Protein AF-A0A7H1DTA3-F1 (afdb_monomer)

Secondary structure (DSSP, 8-state):
-PPPS---GGG-----S------HHHHHHHHHHHHHHHHH-EEEEEEE--SSTTTT-EEEEEEEPPP-HHHHHHHHT--HHHHHHHHHSTT-HHHHHHHHHHHHHHHHHHHHHHHTTSS-HHHHHHHTT--------BTTB---GGGTGGGTTTSSS---

Sequence (160 aa):
MAAPKNNNYWQFRNKHGRDFKYTPEGLWDEAVKYFEWMEERVWNKKEAIKSGDLAGTIMDIPITTPMSIESFCLFADIDENTFSRYEKEKGYEDFWGVTTRVRKIIESQQLEGATVGTYNANIIARKLGLADKTDVTSKGEAISFGAFLKKSSTINDKSE

Foldseek 3Di:
DQQDPDPPLLPLADDDDDDPQDDLVRLLVLLVVVVVNQVSDWDWDWDADCDDPRGRDTDTDTAGDQDDPCSSCSNSVHDPVSLVCCCDPPPNVSNNVSSVVSVVVSLVSLCVCCVVPSDVVVVSCVVVVPDDDDDDDPPPDDDDPPPPVVVVVPPPPDDD

Mean predicted aligned error: 12.21 Å

Radius of gyration: 25.38 Å; Cα contacts (8 Å, |Δi|>4): 136; chains: 1; bounding box: 60×79×56 Å

Structure (mmCIF, N/CA/C/O backbone):
data_AF-A0A7H1DTA3-F1
#
_entry.id   AF-A0A7H1DTA3-F1
#
loop_
_atom_site.group_PDB
_atom_site.id
_atom_site.type_symbol
_atom_site.label_atom_id
_atom_site.label_alt_id
_atom_site.label_comp_id
_atom_site.label_asym_id
_atom_site.label_entity_id
_atom_site.label_seq_id
_atom_site.pdbx_PDB_ins_code
_atom_site.Cartn_x
_atom_site.Cartn_y
_atom_site.Cartn_z
_atom_site.occupancy
_atom_site.B_iso_or_equiv
_atom_site.auth_seq_id
_atom_site.auth_comp_id
_atom_site.auth_asym_id
_atom_site.auth_atom_id
_atom_site.pdbx_PDB_model_num
ATOM 1 N N . MET A 1 1 ? -4.945 -19.591 -16.144 1.00 34.84 1 MET A N 1
ATOM 2 C CA . MET A 1 1 ? -5.995 -18.855 -16.883 1.00 34.84 1 MET A CA 1
ATOM 3 C C . MET A 1 1 ? -5.343 -17.641 -17.529 1.00 34.84 1 MET A C 1
ATOM 5 O O . MET A 1 1 ? -4.392 -17.129 -16.959 1.00 34.84 1 MET A O 1
ATOM 9 N N . ALA A 1 2 ? -5.736 -17.253 -18.746 1.00 31.89 2 ALA A N 1
ATOM 10 C CA . ALA A 1 2 ? -5.137 -16.102 -19.430 1.00 31.89 2 ALA A CA 1
ATOM 11 C C . ALA A 1 2 ? -5.562 -14.799 -18.736 1.00 31.89 2 ALA A C 1
ATOM 13 O O . ALA A 1 2 ? -6.745 -14.641 -18.437 1.00 31.89 2 ALA A O 1
ATOM 14 N N . ALA A 1 3 ? -4.608 -13.894 -18.490 1.00 37.31 3 ALA A N 1
ATOM 15 C CA . ALA A 1 3 ? -4.841 -12.643 -17.774 1.00 37.31 3 ALA A CA 1
ATOM 16 C C . ALA A 1 3 ? -6.011 -11.847 -18.398 1.00 37.31 3 ALA A C 1
ATOM 18 O O . ALA A 1 3 ? -6.045 -11.669 -19.625 1.00 37.31 3 ALA A O 1
ATOM 19 N N . PRO A 1 4 ? -6.984 -11.375 -17.598 1.00 48.62 4 PRO A N 1
ATOM 20 C CA . PRO A 1 4 ? -8.129 -10.631 -18.105 1.00 48.62 4 PRO A CA 1
ATOM 21 C C . PRO A 1 4 ? -7.675 -9.361 -18.839 1.00 48.62 4 PRO A C 1
ATOM 23 O O . PRO A 1 4 ? -6.946 -8.523 -18.315 1.00 48.62 4 PRO A O 1
ATOM 26 N N . LYS A 1 5 ? -8.124 -9.224 -20.092 1.00 51.88 5 LYS A N 1
ATOM 27 C CA . LYS A 1 5 ? -7.607 -8.273 -21.094 1.00 51.88 5 LYS A CA 1
ATOM 28 C C . LYS A 1 5 ? -7.948 -6.794 -20.840 1.00 51.88 5 LYS A C 1
ATOM 30 O O . LYS A 1 5 ? -7.567 -5.955 -21.646 1.00 51.88 5 LYS A O 1
ATOM 35 N N . ASN A 1 6 ? -8.651 -6.467 -19.754 1.00 57.12 6 ASN A N 1
ATOM 36 C CA . ASN A 1 6 ? -9.095 -5.112 -19.427 1.00 57.12 6 ASN A CA 1
ATOM 37 C C . ASN A 1 6 ? -8.899 -4.825 -17.933 1.00 57.12 6 ASN A C 1
ATOM 39 O O . ASN A 1 6 ? -9.547 -5.429 -17.081 1.00 57.12 6 ASN A O 1
ATOM 43 N N . ASN A 1 7 ? -8.023 -3.871 -17.623 1.00 61.56 7 ASN A N 1
ATOM 44 C CA . ASN A 1 7 ? -7.698 -3.454 -16.260 1.00 61.56 7 ASN A CA 1
ATOM 45 C C . ASN A 1 7 ? -8.729 -2.448 -15.709 1.00 61.56 7 ASN A C 1
ATOM 47 O O . ASN A 1 7 ? -8.385 -1.324 -15.348 1.00 61.56 7 ASN A O 1
ATOM 51 N N . ASN A 1 8 ? -10.003 -2.840 -15.673 1.00 70.50 8 ASN A N 1
ATOM 52 C CA . ASN A 1 8 ? -11.110 -1.953 -15.316 1.00 70.50 8 ASN A CA 1
ATOM 53 C C . ASN A 1 8 ? -11.426 -1.983 -13.815 1.00 70.50 8 ASN A C 1
ATOM 55 O O . ASN A 1 8 ? -12.560 -2.225 -13.413 1.00 70.50 8 ASN A O 1
ATOM 59 N N . TYR A 1 9 ? -10.436 -1.735 -12.961 1.00 63.31 9 TYR A N 1
ATOM 60 C CA . TYR A 1 9 ? -10.622 -1.831 -11.506 1.00 63.31 9 TYR A CA 1
ATOM 61 C C . TYR A 1 9 ? -11.616 -0.810 -10.928 1.00 63.31 9 TYR A C 1
ATOM 63 O O . TYR A 1 9 ? -12.181 -1.013 -9.860 1.00 63.31 9 TYR A O 1
ATOM 71 N N . TRP A 1 10 ? -11.904 0.261 -11.667 1.00 66.94 10 TRP A N 1
ATOM 72 C CA . TRP A 1 10 ? -12.981 1.201 -11.347 1.00 66.94 10 TRP A CA 1
ATOM 73 C C . TRP A 1 10 ? -14.393 0.596 -11.487 1.00 66.94 10 TRP A C 1
ATOM 75 O O . TRP A 1 10 ? -15.361 1.225 -11.070 1.00 66.94 10 TRP A O 1
ATOM 85 N N . GLN A 1 11 ? -14.534 -0.599 -12.077 1.00 71.31 11 GLN A N 1
ATOM 86 C CA . GLN A 1 11 ? -15.815 -1.299 -12.243 1.00 71.31 11 GLN A CA 1
ATOM 87 C C . GLN A 1 11 ? -16.189 -2.194 -11.051 1.00 71.31 11 GLN A C 1
ATOM 89 O O . GLN A 1 11 ? -17.311 -2.687 -11.021 1.00 71.31 11 GLN A O 1
ATOM 94 N N . PHE A 1 12 ? -15.313 -2.385 -10.054 1.00 65.81 12 PHE A N 1
ATOM 95 C CA . PHE A 1 12 ? -15.580 -3.269 -8.902 1.00 65.81 12 PHE A CA 1
ATOM 96 C C . PHE A 1 12 ? -16.653 -2.757 -7.926 1.00 65.81 12 PHE A C 1
ATOM 98 O O . PHE A 1 12 ? -17.018 -3.433 -6.964 1.00 65.81 12 PHE A O 1
ATOM 105 N N . ARG A 1 13 ? -17.218 -1.578 -8.187 1.00 63.22 13 ARG A N 1
ATOM 106 C CA . ARG A 1 13 ? -18.282 -1.004 -7.372 1.00 63.22 13 ARG A CA 1
ATOM 107 C C . ARG A 1 13 ? -19.613 -1.726 -7.594 1.00 63.22 13 ARG A C 1
ATOM 109 O O . ARG A 1 13 ? -20.249 -1.552 -8.629 1.00 63.22 13 ARG A O 1
ATOM 116 N N . ASN A 1 14 ? -20.069 -2.461 -6.580 1.00 58.56 14 ASN A N 1
ATOM 117 C CA . ASN A 1 14 ? -21.305 -3.248 -6.647 1.00 58.56 14 ASN A CA 1
ATOM 118 C C . ASN A 1 14 ? -22.556 -2.508 -6.133 1.00 58.56 14 ASN A C 1
ATOM 120 O O . ASN A 1 14 ? -23.660 -2.831 -6.570 1.00 58.56 14 ASN A O 1
ATOM 124 N N . LYS A 1 15 ? -22.434 -1.534 -5.212 1.00 57.12 15 LYS A N 1
ATOM 125 C CA . LYS A 1 15 ? -23.590 -0.792 -4.653 1.00 57.12 15 LYS A CA 1
ATOM 126 C C . LYS A 1 15 ? -23.286 0.682 -4.324 1.00 57.12 15 LYS A C 1
ATOM 128 O O . LYS A 1 15 ? -22.138 1.127 -4.252 1.00 57.12 15 LYS A O 1
ATOM 133 N N . HIS A 1 16 ? -24.353 1.459 -4.122 1.00 58.25 16 HIS A N 1
ATOM 134 C CA . HIS A 1 16 ? -24.313 2.842 -3.637 1.00 58.25 16 HIS A CA 1
ATOM 135 C C . HIS A 1 16 ? -24.970 2.929 -2.250 1.00 58.25 16 HIS A C 1
ATOM 137 O O . HIS A 1 16 ? -26.052 2.380 -2.064 1.00 58.25 16 HIS A O 1
ATOM 143 N N . GLY A 1 17 ? -24.349 3.638 -1.300 1.00 55.41 17 GLY A N 1
ATOM 144 C CA . GLY A 1 17 ? -24.904 3.872 0.042 1.00 55.41 17 GLY A CA 1
ATOM 145 C C . GLY A 1 17 ? -24.092 3.247 1.182 1.00 55.41 17 GLY A C 1
ATOM 146 O O . GLY A 1 17 ? -23.089 2.578 0.948 1.00 55.41 17 GLY A O 1
ATOM 147 N N . ARG A 1 18 ? -24.510 3.525 2.423 1.00 48.78 18 ARG A N 1
ATOM 148 C CA . ARG A 1 18 ? -23.824 3.113 3.655 1.00 48.78 18 ARG A CA 1
ATOM 149 C C . ARG A 1 18 ? -24.502 1.883 4.258 1.00 48.78 18 ARG A C 1
ATOM 151 O O . ARG A 1 18 ? -25.573 2.020 4.829 1.00 48.78 18 ARG A O 1
ATOM 158 N N . ASP A 1 19 ? -23.803 0.757 4.211 1.00 54.19 19 ASP A N 1
ATOM 159 C CA . ASP A 1 19 ? -23.897 -0.327 5.190 1.00 54.19 19 ASP A CA 1
ATOM 160 C C . ASP A 1 19 ? -22.473 -0.616 5.685 1.00 54.19 19 ASP A C 1
ATOM 162 O O . ASP A 1 19 ? -21.510 -0.486 4.924 1.00 54.19 19 ASP A O 1
ATOM 166 N N . PHE A 1 20 ? -22.310 -0.957 6.967 1.00 60.25 20 PHE A N 1
ATOM 167 C CA . PHE A 1 20 ? -21.027 -1.438 7.489 1.00 60.25 20 PHE A CA 1
ATOM 168 C C . PHE A 1 20 ? -20.721 -2.784 6.825 1.00 60.25 20 PHE A C 1
ATOM 170 O O . PHE A 1 20 ? -21.292 -3.806 7.190 1.00 60.25 20 PHE A O 1
ATOM 177 N N . LYS A 1 21 ? -19.894 -2.749 5.778 1.00 72.50 21 LYS A N 1
ATOM 178 C CA . LYS A 1 21 ? -19.846 -3.819 4.777 1.00 72.50 21 LYS A CA 1
ATOM 179 C C . LYS A 1 21 ? -19.120 -5.081 5.243 1.00 72.50 21 LYS A C 1
ATOM 181 O O . LYS A 1 21 ? -19.482 -6.165 4.800 1.00 72.50 21 LYS A O 1
ATOM 186 N N . TYR A 1 22 ? -18.129 -4.954 6.128 1.00 86.50 22 TYR A N 1
ATOM 187 C CA . TYR A 1 22 ? -17.250 -6.065 6.494 1.00 86.50 22 TYR A CA 1
ATOM 188 C C . TYR A 1 22 ? -17.183 -6.311 7.999 1.00 86.50 22 TYR A C 1
ATOM 190 O O . TYR A 1 22 ? -17.171 -5.373 8.792 1.00 86.50 22 TYR A O 1
ATOM 198 N N . THR A 1 23 ? -17.081 -7.590 8.361 1.00 93.44 23 THR A N 1
ATOM 199 C CA . THR A 1 23 ? -16.461 -8.062 9.607 1.00 93.44 23 THR A CA 1
ATOM 200 C C . THR A 1 23 ? -14.932 -8.102 9.430 1.00 93.44 23 THR A C 1
ATOM 202 O O . THR A 1 23 ? -14.463 -8.053 8.289 1.00 93.44 23 THR A O 1
ATOM 205 N N . PRO A 1 24 ? -14.125 -8.218 10.502 1.00 93.69 24 PRO A N 1
ATOM 206 C CA . PRO A 1 24 ? -12.670 -8.337 10.367 1.00 93.69 24 PRO A CA 1
ATOM 207 C C . PRO A 1 24 ? -12.235 -9.510 9.475 1.00 93.69 24 PRO A C 1
ATOM 209 O O . PRO A 1 24 ? -11.361 -9.350 8.626 1.00 93.69 24 PRO A O 1
ATOM 212 N N . GLU A 1 25 ? -12.889 -10.666 9.620 1.00 94.44 25 GLU A N 1
ATOM 213 C CA . GLU A 1 25 ? -12.656 -11.847 8.778 1.00 94.44 25 GLU A CA 1
ATOM 214 C C . GLU A 1 25 ? -13.075 -11.592 7.326 1.00 94.44 25 GLU A C 1
ATOM 216 O O . GLU A 1 25 ? -12.298 -11.840 6.409 1.00 94.44 25 GLU A O 1
ATOM 221 N N . GLY A 1 26 ? -14.248 -10.987 7.106 1.00 93.69 26 GLY A N 1
ATOM 222 C CA . GLY A 1 26 ? -14.713 -10.656 5.758 1.00 93.69 26 GLY A CA 1
ATOM 223 C C . GLY A 1 26 ? -13.809 -9.650 5.039 1.00 93.69 26 GLY A C 1
ATOM 224 O O . GLY A 1 26 ? -13.631 -9.743 3.827 1.00 93.69 26 GLY A O 1
ATOM 225 N N . LEU A 1 27 ? -13.198 -8.712 5.773 1.00 94.94 27 LEU A N 1
ATOM 226 C CA . LEU A 1 27 ? -12.211 -7.788 5.211 1.00 94.94 27 LEU A CA 1
ATOM 227 C C . LEU A 1 27 ? -10.928 -8.522 4.796 1.00 94.94 27 LEU A C 1
ATOM 229 O O . LEU A 1 27 ? -10.329 -8.171 3.781 1.00 94.94 27 LEU A O 1
ATOM 233 N N . TRP A 1 28 ? -10.508 -9.531 5.567 1.00 96.88 28 TRP A N 1
ATOM 234 C CA . TRP A 1 28 ? -9.355 -10.361 5.221 1.00 96.88 28 TRP A CA 1
ATOM 235 C C . TRP A 1 28 ? -9.618 -11.196 3.968 1.00 96.88 28 TRP A C 1
ATOM 237 O O . TRP A 1 28 ? -8.790 -11.193 3.060 1.00 96.88 28 TRP A O 1
ATOM 247 N N . ASP A 1 29 ? -10.775 -11.849 3.885 1.00 95.31 29 ASP A N 1
ATOM 248 C CA . ASP A 1 29 ? -11.148 -12.647 2.714 1.00 95.31 29 ASP A CA 1
ATOM 249 C C . ASP A 1 29 ? -11.177 -11.793 1.442 1.00 95.31 29 ASP A C 1
ATOM 251 O O . ASP A 1 29 ? -10.705 -12.213 0.384 1.00 95.31 29 ASP A O 1
ATOM 255 N N . GLU A 1 30 ? -11.680 -10.561 1.539 1.00 93.81 30 GLU A N 1
ATOM 256 C CA . GLU A 1 30 ? -11.670 -9.629 0.413 1.00 93.81 30 GLU A CA 1
ATOM 257 C C . GLU A 1 30 ? -10.252 -9.151 0.063 1.00 93.81 30 GLU A C 1
ATOM 259 O O . GLU A 1 30 ? -9.924 -8.986 -1.113 1.00 93.81 30 GLU A O 1
ATOM 264 N N . ALA A 1 31 ? -9.380 -8.984 1.062 1.00 96.12 31 ALA A N 1
ATOM 265 C CA . ALA A 1 31 ? -7.972 -8.672 0.832 1.00 96.12 31 ALA A CA 1
ATOM 266 C C . ALA A 1 31 ? -7.238 -9.808 0.109 1.00 96.12 31 ALA A C 1
ATOM 268 O O . ALA A 1 31 ? -6.469 -9.529 -0.808 1.00 96.12 31 ALA A O 1
ATOM 269 N N . VAL A 1 32 ? -7.511 -11.071 0.452 1.00 96.31 32 VAL A N 1
ATOM 270 C CA . VAL A 1 32 ? -6.941 -12.234 -0.250 1.00 96.31 32 VAL A CA 1
ATOM 271 C C . VAL A 1 32 ? -7.345 -12.233 -1.724 1.00 96.31 32 VAL A C 1
ATOM 273 O O . VAL A 1 32 ? -6.470 -12.316 -2.583 1.00 96.31 32 VAL A O 1
ATOM 276 N N . LYS A 1 33 ? -8.632 -12.022 -2.035 1.00 93.75 33 LYS A N 1
ATOM 277 C CA . LYS A 1 33 ? -9.099 -11.907 -3.432 1.00 93.75 33 LYS A CA 1
ATOM 278 C C . LYS A 1 33 ? -8.416 -10.765 -4.178 1.00 93.75 33 LYS A C 1
ATOM 280 O O . LYS A 1 33 ? -8.082 -10.902 -5.352 1.00 93.75 33 LYS A O 1
ATOM 285 N N . TYR A 1 34 ? -8.210 -9.632 -3.508 1.00 94.19 34 TYR A N 1
ATOM 286 C CA . TYR A 1 34 ? -7.483 -8.507 -4.083 1.00 94.19 34 TYR A CA 1
ATOM 287 C C . TYR A 1 34 ? -6.017 -8.865 -4.380 1.00 94.19 34 TYR A C 1
ATOM 289 O O . TYR A 1 34 ? -5.507 -8.487 -5.435 1.00 94.19 34 TYR A O 1
ATOM 297 N N . PHE A 1 35 ? -5.344 -9.601 -3.491 1.00 94.06 35 PHE A N 1
ATOM 298 C CA . PHE A 1 35 ? -3.965 -10.049 -3.711 1.00 94.06 35 PHE A CA 1
ATOM 299 C C . PHE A 1 35 ? -3.868 -11.000 -4.907 1.00 94.06 35 PHE A C 1
ATOM 301 O O . PHE A 1 35 ? -3.064 -10.755 -5.804 1.00 94.06 35 PHE A O 1
ATOM 308 N N . GLU A 1 36 ? -4.743 -12.004 -4.980 1.00 92.06 36 GLU A N 1
ATOM 309 C CA . GLU A 1 36 ? -4.820 -12.935 -6.115 1.00 92.06 36 GLU A CA 1
ATOM 310 C C . GLU A 1 36 ? -5.096 -12.191 -7.430 1.00 92.06 36 GLU A C 1
ATOM 312 O O . GLU A 1 36 ? -4.416 -12.395 -8.437 1.00 92.06 36 GLU A O 1
ATOM 317 N N . TRP A 1 37 ? -6.032 -11.238 -7.414 1.00 89.38 37 TRP A N 1
ATOM 318 C CA . TRP A 1 37 ? -6.327 -10.408 -8.580 1.00 89.38 37 TRP A CA 1
ATOM 319 C C . TRP A 1 37 ? -5.123 -9.562 -9.024 1.00 89.38 37 TRP A C 1
ATOM 321 O O . TRP A 1 37 ? -4.894 -9.381 -10.222 1.00 89.38 37 TRP A O 1
ATOM 331 N N . MET A 1 38 ? -4.334 -9.047 -8.079 1.00 89.50 38 MET A N 1
ATOM 332 C CA . MET A 1 38 ? -3.115 -8.290 -8.373 1.00 89.50 38 MET A CA 1
ATOM 333 C C . MET A 1 38 ? -1.994 -9.160 -8.950 1.00 89.50 38 MET A C 1
ATOM 335 O O . MET A 1 38 ? -1.231 -8.656 -9.775 1.00 89.50 38 MET A O 1
ATOM 339 N N . GLU A 1 39 ? -1.897 -10.430 -8.551 1.00 86.19 39 GLU A N 1
ATOM 340 C CA . GLU A 1 39 ? -0.937 -11.393 -9.111 1.00 86.19 39 GLU A CA 1
ATOM 341 C C . GLU A 1 39 ? -1.274 -11.767 -10.559 1.00 86.19 39 GLU A C 1
ATOM 343 O O . GLU A 1 39 ? -0.383 -11.845 -11.406 1.00 86.19 39 GLU A O 1
ATOM 348 N N . GLU A 1 40 ? -2.559 -11.928 -10.880 1.00 84.88 40 GLU A N 1
ATOM 349 C CA . GLU A 1 40 ? -3.004 -12.190 -12.256 1.00 84.88 40 GLU A CA 1
ATOM 350 C C . GLU A 1 40 ? -2.910 -10.950 -13.161 1.00 84.88 40 GLU A C 1
ATOM 352 O O . GLU A 1 40 ? -2.892 -11.054 -14.395 1.00 84.88 40 GLU A O 1
ATOM 357 N N . ARG A 1 41 ? -2.857 -9.755 -12.562 1.00 80.69 41 ARG A N 1
ATOM 358 C CA . ARG A 1 41 ? -2.852 -8.488 -13.286 1.00 80.69 41 ARG A CA 1
ATOM 359 C C . ARG A 1 41 ? -1.456 -8.100 -13.761 1.00 80.69 41 ARG A C 1
ATOM 361 O O . ARG A 1 41 ? -0.597 -7.660 -12.997 1.00 80.69 41 ARG A O 1
ATOM 368 N N . VAL A 1 42 ? -1.299 -8.084 -15.080 1.00 81.94 42 VAL A N 1
ATOM 369 C CA . VAL A 1 42 ? -0.054 -7.706 -15.751 1.00 81.94 42 VAL A CA 1
ATOM 370 C C . VAL A 1 42 ? -0.265 -6.502 -16.666 1.00 81.94 42 VAL A C 1
ATOM 372 O O . VAL A 1 42 ? -1.246 -6.420 -17.406 1.00 81.94 42 VAL A O 1
ATOM 375 N N . TRP A 1 43 ? 0.675 -5.560 -16.626 1.00 81.56 43 TRP A N 1
ATOM 376 C CA . TRP A 1 43 ? 0.769 -4.445 -17.563 1.00 81.56 43 TRP A CA 1
ATOM 377 C C . TRP A 1 43 ? 1.827 -4.745 -18.610 1.00 81.56 43 TRP A C 1
ATOM 379 O O . TRP A 1 43 ? 2.963 -5.062 -18.278 1.00 81.56 43 TRP A O 1
ATOM 389 N N . ASN A 1 44 ? 1.473 -4.589 -19.880 1.00 82.81 44 ASN A N 1
ATOM 390 C CA . ASN A 1 44 ? 2.421 -4.784 -20.967 1.00 82.81 44 ASN A CA 1
ATOM 391 C C . ASN A 1 44 ? 3.117 -3.461 -21.277 1.00 82.81 44 ASN A C 1
ATOM 393 O O . ASN A 1 44 ? 2.521 -2.542 -21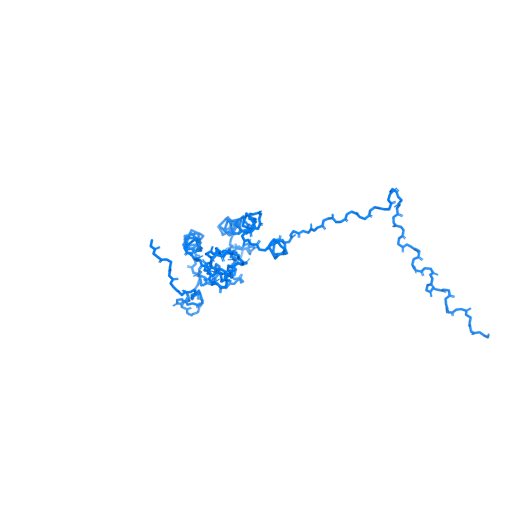.847 1.00 82.81 44 ASN A O 1
ATOM 397 N N . LYS A 1 45 ? 4.386 -3.358 -20.881 1.00 82.75 45 LYS A N 1
ATOM 398 C CA . LYS A 1 45 ? 5.250 -2.248 -21.268 1.00 82.75 45 LYS A CA 1
ATOM 399 C C . LYS A 1 45 ? 5.811 -2.530 -22.654 1.00 82.75 45 LYS A C 1
ATOM 401 O O . LYS A 1 45 ? 6.491 -3.527 -22.863 1.00 82.75 45 LYS A O 1
ATOM 406 N N . LYS A 1 46 ? 5.561 -1.616 -23.584 1.00 84.69 46 LYS A N 1
ATOM 407 C CA . LYS A 1 46 ? 6.128 -1.667 -24.932 1.00 84.69 46 LYS A CA 1
ATOM 408 C C . LYS A 1 46 ? 7.571 -1.186 -24.905 1.00 84.69 46 LYS A C 1
ATOM 410 O O . LYS A 1 46 ? 7.817 -0.014 -24.620 1.00 84.69 46 LYS A O 1
ATOM 415 N N . GLU A 1 47 ? 8.512 -2.064 -25.230 1.00 84.38 47 GLU A N 1
ATOM 416 C CA . GLU A 1 47 ? 9.919 -1.709 -25.412 1.00 84.38 47 GLU A CA 1
ATOM 417 C C . GLU A 1 47 ? 10.383 -2.017 -26.834 1.00 84.38 47 GLU A C 1
ATOM 419 O O . GLU A 1 47 ? 10.063 -3.057 -27.404 1.00 84.38 47 GLU A O 1
ATOM 424 N N . ALA A 1 48 ? 11.135 -1.088 -27.424 1.00 85.44 48 ALA A N 1
ATOM 425 C CA . ALA A 1 48 ? 11.725 -1.285 -28.740 1.00 85.44 48 ALA A CA 1
ATOM 426 C C . ALA A 1 48 ? 13.007 -2.116 -28.625 1.00 85.44 48 ALA A C 1
ATOM 428 O O . ALA A 1 48 ? 13.882 -1.809 -27.807 1.00 85.44 48 ALA A O 1
ATOM 429 N N . ILE A 1 49 ? 13.146 -3.126 -29.480 1.00 84.75 49 ILE A N 1
ATOM 430 C CA . ILE A 1 49 ? 14.375 -3.908 -29.591 1.00 84.75 49 ILE A CA 1
ATOM 431 C C . ILE A 1 49 ? 15.452 -3.017 -30.217 1.00 84.75 49 ILE A C 1
ATOM 433 O O . ILE A 1 49 ? 15.283 -2.481 -31.314 1.00 84.75 49 ILE A O 1
ATOM 437 N N . LYS A 1 50 ? 16.559 -2.828 -29.490 1.00 84.00 50 LYS A N 1
ATOM 438 C CA . LYS A 1 50 ? 17.610 -1.855 -29.836 1.00 84.00 50 LYS A CA 1
ATOM 439 C C . LYS A 1 50 ? 18.719 -2.424 -30.725 1.00 84.00 50 LYS A C 1
ATOM 441 O O . LYS A 1 50 ? 19.544 -1.657 -31.215 1.00 84.00 50 LYS A O 1
ATOM 446 N N . SER A 1 51 ? 18.805 -3.744 -30.898 1.00 81.38 51 SER A N 1
ATOM 447 C CA . SER A 1 51 ? 19.922 -4.391 -31.604 1.00 81.38 51 SER A CA 1
ATOM 448 C C . SER A 1 51 ? 19.541 -5.770 -32.156 1.00 81.38 51 SER A C 1
ATOM 450 O O . SER A 1 51 ? 18.609 -6.396 -31.656 1.00 81.38 51 SER A O 1
ATOM 452 N N . GLY A 1 52 ? 20.291 -6.243 -33.157 1.00 85.25 52 GLY A N 1
ATOM 453 C CA . GLY A 1 52 ? 20.058 -7.518 -33.847 1.00 85.25 52 GLY A CA 1
ATOM 454 C C . GLY A 1 52 ? 19.061 -7.413 -35.004 1.00 85.25 52 GLY A C 1
ATOM 455 O O . GLY A 1 52 ? 18.596 -6.326 -35.336 1.00 85.25 52 GLY A O 1
ATOM 456 N N . ASP A 1 53 ? 18.711 -8.554 -35.597 1.00 81.00 53 ASP A N 1
ATOM 457 C CA . ASP A 1 53 ? 17.858 -8.627 -36.799 1.00 81.00 53 ASP A CA 1
ATOM 458 C C . ASP A 1 53 ? 16.424 -8.118 -36.571 1.00 81.00 53 ASP A C 1
ATOM 460 O O . ASP A 1 53 ? 15.720 -7.760 -37.510 1.00 81.00 53 ASP A O 1
ATOM 464 N N . LEU A 1 54 ? 15.995 -8.055 -35.307 1.00 79.50 54 LEU A N 1
ATOM 465 C CA . LEU A 1 54 ? 14.686 -7.549 -34.888 1.00 79.50 54 LEU A CA 1
ATOM 466 C C . LEU A 1 54 ? 14.726 -6.077 -34.441 1.00 79.50 54 LEU A C 1
ATOM 468 O O . LEU A 1 54 ? 13.746 -5.581 -33.875 1.00 79.50 54 LEU A O 1
ATOM 472 N N . ALA A 1 55 ? 15.840 -5.369 -34.657 1.00 78.88 55 ALA A N 1
ATOM 473 C CA . ALA A 1 55 ? 15.969 -3.962 -34.293 1.00 78.88 55 ALA A CA 1
ATOM 474 C C . ALA A 1 55 ? 14.873 -3.109 -34.959 1.00 78.88 55 ALA A C 1
ATOM 476 O O . ALA A 1 55 ? 14.640 -3.189 -36.163 1.00 78.88 55 ALA A O 1
ATOM 477 N N . GLY A 1 56 ? 14.190 -2.290 -34.156 1.00 78.69 56 GLY A N 1
ATOM 478 C CA . GLY A 1 56 ? 13.052 -1.474 -34.600 1.00 78.69 56 GLY A CA 1
ATOM 479 C C . GLY A 1 56 ? 11.674 -2.112 -34.387 1.00 78.69 56 GLY A C 1
ATOM 480 O O . GLY A 1 56 ? 10.663 -1.433 -34.564 1.00 78.69 56 GLY A O 1
ATOM 481 N N . THR A 1 57 ? 11.604 -3.373 -33.950 1.00 86.81 57 THR A N 1
ATOM 482 C CA . THR A 1 57 ? 10.339 -3.997 -33.526 1.00 86.81 57 THR A CA 1
ATOM 483 C C . THR A 1 57 ? 9.998 -3.653 -32.072 1.00 86.81 57 THR A C 1
ATOM 485 O O . THR A 1 57 ? 10.880 -3.364 -31.261 1.00 86.81 57 THR A O 1
ATOM 488 N N . ILE A 1 58 ? 8.701 -3.653 -31.745 1.00 85.25 58 ILE A N 1
ATOM 489 C CA . ILE A 1 58 ? 8.187 -3.412 -30.390 1.00 85.25 58 ILE A CA 1
ATOM 490 C C . ILE A 1 58 ? 7.846 -4.760 -29.757 1.00 85.25 58 ILE A C 1
ATOM 492 O O . ILE A 1 58 ? 7.085 -5.535 -30.335 1.00 85.25 58 ILE A O 1
ATOM 496 N N . MET A 1 59 ? 8.373 -5.008 -28.563 1.00 85.06 59 MET A N 1
ATOM 497 C CA . MET A 1 59 ? 8.068 -6.172 -27.740 1.00 85.06 59 MET A CA 1
ATOM 498 C C . MET A 1 59 ? 7.266 -5.744 -26.510 1.00 85.06 59 MET A C 1
ATOM 500 O O . MET A 1 59 ? 7.565 -4.726 -25.883 1.00 85.06 59 MET A O 1
ATOM 504 N N . ASP A 1 60 ? 6.254 -6.533 -26.162 1.00 85.19 60 ASP A N 1
ATOM 505 C CA . ASP A 1 60 ? 5.496 -6.362 -24.928 1.00 85.19 60 ASP A CA 1
ATOM 506 C C . ASP A 1 60 ? 6.211 -7.097 -23.788 1.00 85.19 60 ASP A C 1
ATOM 508 O O . ASP A 1 60 ? 6.357 -8.320 -23.815 1.00 85.19 60 ASP A O 1
ATOM 512 N N . ILE A 1 61 ? 6.657 -6.346 -22.783 1.00 84.25 61 ILE A N 1
ATOM 513 C CA . ILE A 1 61 ? 7.238 -6.883 -21.555 1.00 84.25 61 ILE A CA 1
ATOM 514 C C . ILE A 1 61 ? 6.152 -6.872 -20.477 1.00 84.25 61 ILE A C 1
ATOM 516 O O . ILE A 1 61 ? 5.681 -5.789 -20.112 1.00 84.25 61 ILE A O 1
ATOM 520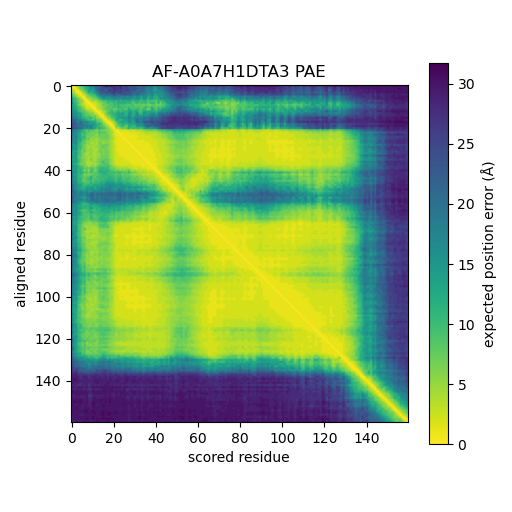 N N . PRO A 1 62 ? 5.742 -8.041 -19.959 1.00 84.38 62 PRO A N 1
ATOM 521 C CA . PRO A 1 62 ? 4.796 -8.118 -18.859 1.00 84.38 62 PRO A CA 1
ATOM 522 C C . PRO A 1 62 ? 5.445 -7.601 -17.568 1.00 84.38 62 PRO A C 1
ATOM 524 O O . PRO A 1 62 ? 6.487 -8.097 -17.145 1.00 84.38 62 PRO A O 1
ATOM 527 N N . ILE A 1 63 ? 4.828 -6.609 -16.933 1.00 84.19 63 ILE A N 1
ATOM 528 C CA . ILE A 1 63 ? 5.261 -6.020 -15.664 1.00 84.19 63 ILE A CA 1
ATOM 529 C C . ILE A 1 63 ? 4.091 -6.074 -14.684 1.00 84.19 63 ILE A C 1
ATOM 531 O O . ILE A 1 63 ? 2.969 -5.681 -15.008 1.00 84.19 63 ILE A O 1
ATOM 535 N N . THR A 1 64 ? 4.343 -6.555 -13.471 1.00 84.69 64 THR A N 1
ATOM 536 C CA . THR A 1 64 ? 3.351 -6.534 -12.392 1.00 84.69 64 THR A CA 1
ATOM 537 C C . THR A 1 64 ? 3.144 -5.111 -11.888 1.00 84.69 64 THR A C 1
ATOM 539 O O . THR A 1 64 ? 4.022 -4.255 -11.967 1.00 84.69 64 THR A O 1
ATOM 542 N N . THR A 1 65 ? 1.970 -4.824 -11.345 1.00 85.62 65 THR A N 1
ATOM 543 C CA . THR A 1 65 ? 1.726 -3.524 -10.705 1.00 85.62 65 THR A CA 1
ATOM 544 C C . THR A 1 65 ? 2.004 -3.566 -9.208 1.00 85.62 65 THR A C 1
ATOM 546 O O . THR A 1 65 ? 1.619 -4.542 -8.557 1.00 85.62 65 THR A O 1
ATOM 549 N N . PRO A 1 66 ? 2.576 -2.500 -8.624 1.00 91.50 66 PRO A N 1
ATOM 550 C CA . PRO A 1 66 ? 2.654 -2.383 -7.177 1.00 91.50 66 PRO A CA 1
ATOM 551 C C . PRO A 1 66 ? 1.241 -2.350 -6.586 1.00 91.50 66 PRO A C 1
ATOM 553 O O . PRO A 1 66 ? 0.355 -1.665 -7.107 1.00 91.50 66 PRO A O 1
ATOM 556 N N . MET A 1 67 ? 1.031 -3.098 -5.505 1.00 94.69 67 MET A N 1
ATOM 557 C CA . MET A 1 67 ? -0.215 -3.037 -4.744 1.00 94.69 67 MET A CA 1
ATOM 558 C C . MET A 1 67 ? -0.352 -1.679 -4.058 1.00 94.69 67 MET A C 1
ATOM 560 O O . MET A 1 67 ? 0.645 -1.012 -3.790 1.00 94.69 67 MET A O 1
ATOM 564 N N . SER A 1 68 ? -1.572 -1.254 -3.737 1.00 94.69 68 SER A N 1
ATOM 565 C CA . SER A 1 68 ? -1.802 -0.040 -2.957 1.00 94.69 68 SER A CA 1
ATOM 566 C C . SER A 1 68 ? -3.055 -0.164 -2.082 1.00 94.69 68 SER A C 1
ATOM 568 O O . SER A 1 68 ? -3.945 -0.963 -2.373 1.00 94.69 68 SER A O 1
ATOM 570 N N . ILE A 1 69 ? -3.114 0.606 -0.989 1.00 96.00 69 ILE A N 1
ATOM 571 C CA . ILE A 1 69 ? -4.307 0.654 -0.126 1.00 96.00 69 ILE A CA 1
ATOM 572 C C . ILE A 1 69 ? -5.467 1.279 -0.893 1.00 96.00 69 ILE A C 1
ATOM 574 O O . ILE A 1 69 ? -6.589 0.807 -0.809 1.00 96.00 69 ILE A O 1
ATOM 578 N N . GLU A 1 70 ? -5.181 2.290 -1.705 1.00 93.25 70 GLU A N 1
ATOM 579 C CA . GLU A 1 70 ? -6.155 2.968 -2.553 1.00 93.25 70 GLU A CA 1
ATOM 580 C C . GLU A 1 70 ? -6.811 1.985 -3.542 1.00 93.25 70 GLU A C 1
ATOM 582 O O . GLU A 1 70 ? -8.037 1.933 -3.651 1.00 93.25 70 GLU A O 1
ATOM 587 N N . SER A 1 71 ? -6.022 1.136 -4.218 1.00 91.88 71 SER A N 1
ATOM 588 C CA . SER A 1 71 ? -6.572 0.105 -5.107 1.00 91.88 71 SER A CA 1
ATOM 589 C C . SER A 1 71 ? -7.290 -1.012 -4.356 1.00 91.88 71 SER A C 1
ATOM 591 O O . SER A 1 71 ? -8.299 -1.500 -4.861 1.00 91.88 71 SER A O 1
ATOM 593 N N . PHE A 1 72 ? -6.823 -1.388 -3.162 1.00 94.31 72 PHE A N 1
ATOM 594 C CA . PHE A 1 72 ? -7.545 -2.325 -2.299 1.00 94.31 72 PHE A CA 1
ATOM 595 C C . PHE A 1 72 ? -8.914 -1.768 -1.882 1.00 94.31 72 PHE A C 1
ATOM 597 O O . PHE A 1 72 ? -9.916 -2.458 -2.029 1.00 94.31 72 PHE A O 1
ATOM 604 N N . CYS A 1 73 ? -8.985 -0.514 -1.431 1.00 93.06 73 CYS A N 1
ATOM 605 C CA . CYS A 1 73 ? -10.235 0.142 -1.048 1.00 93.06 73 CYS A CA 1
ATOM 606 C C . CYS A 1 73 ? -11.233 0.173 -2.214 1.00 93.06 73 CYS A C 1
ATOM 608 O O . CYS A 1 73 ? -12.397 -0.181 -2.040 1.00 93.06 73 CYS A O 1
ATOM 610 N N . LEU A 1 74 ? -10.768 0.508 -3.424 1.00 89.62 74 LEU A N 1
ATOM 611 C CA . LEU A 1 74 ? -11.600 0.459 -4.630 1.00 89.62 74 LEU A CA 1
ATOM 612 C C . LEU A 1 74 ? -12.090 -0.958 -4.953 1.00 89.62 74 LEU A C 1
ATOM 614 O O . LEU A 1 74 ? -13.249 -1.119 -5.326 1.00 89.62 74 LEU A O 1
ATOM 618 N N . PHE A 1 75 ? -11.232 -1.969 -4.796 1.00 90.12 75 PHE A 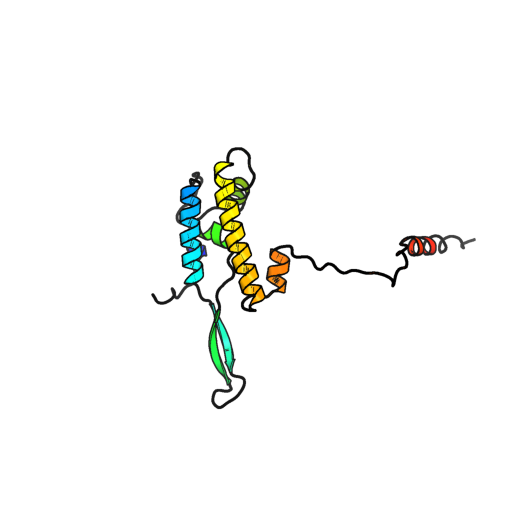N 1
ATOM 619 C CA . PHE A 1 75 ? -11.583 -3.373 -5.022 1.00 90.12 75 PHE A CA 1
ATOM 620 C C . PHE A 1 75 ? -12.618 -3.872 -4.005 1.00 90.12 75 PHE A C 1
ATOM 622 O O . PHE A 1 75 ? -13.652 -4.413 -4.384 1.00 90.12 75 PHE A O 1
ATOM 629 N N . ALA A 1 76 ? -12.380 -3.619 -2.716 1.00 89.19 76 ALA A N 1
ATOM 630 C CA . ALA A 1 76 ? -13.286 -3.978 -1.627 1.00 89.19 76 ALA A CA 1
ATOM 631 C C . ALA A 1 76 ? -14.567 -3.116 -1.606 1.00 89.19 76 ALA A C 1
ATOM 633 O O . ALA A 1 76 ? -15.516 -3.417 -0.868 1.00 89.19 76 ALA A O 1
ATOM 634 N N . ASP A 1 77 ? -14.613 -2.063 -2.430 1.00 87.69 77 ASP A N 1
ATOM 635 C CA . ASP A 1 77 ? -15.692 -1.081 -2.518 1.00 87.69 77 ASP A CA 1
ATOM 636 C C . ASP A 1 77 ? -15.988 -0.468 -1.135 1.00 87.69 77 ASP A C 1
ATOM 638 O O . ASP A 1 77 ? -17.107 -0.493 -0.619 1.00 87.69 77 ASP A O 1
ATOM 642 N N . ILE A 1 78 ? -14.911 0.050 -0.534 1.00 89.31 78 ILE A N 1
ATOM 643 C CA . ILE A 1 78 ? -14.883 0.922 0.645 1.00 89.31 78 ILE A CA 1
ATOM 644 C C . ILE A 1 78 ? -14.098 2.190 0.300 1.00 89.31 78 ILE A C 1
ATOM 646 O O . ILE A 1 78 ? -13.245 2.193 -0.585 1.00 89.31 78 ILE A O 1
ATOM 650 N N . ASP A 1 79 ? -14.367 3.292 0.990 1.00 88.44 79 ASP A N 1
ATOM 651 C CA . ASP A 1 79 ? -13.541 4.489 0.851 1.00 88.44 79 ASP A CA 1
ATOM 652 C C . ASP A 1 79 ? -12.302 4.429 1.762 1.00 88.44 79 ASP A C 1
ATOM 654 O O . ASP A 1 79 ? -12.270 3.721 2.772 1.00 88.44 79 ASP A O 1
ATOM 658 N N . GLU A 1 80 ? -11.278 5.214 1.427 1.00 91.19 80 GLU A N 1
ATOM 659 C CA . GLU A 1 80 ? -10.033 5.270 2.202 1.00 91.19 80 GLU A CA 1
ATOM 660 C C . GLU A 1 80 ? -10.236 5.769 3.637 1.00 91.19 80 GLU A C 1
ATOM 662 O O . GLU A 1 80 ? -9.503 5.345 4.534 1.00 91.19 80 GLU A O 1
ATOM 667 N N . ASN A 1 81 ? -11.243 6.617 3.899 1.00 92.25 81 ASN A N 1
ATOM 668 C CA . ASN A 1 81 ? -11.528 7.020 5.274 1.00 92.25 81 ASN A CA 1
ATOM 669 C C . ASN A 1 81 ? -12.078 5.838 6.062 1.00 92.25 81 ASN A C 1
ATOM 671 O O . ASN A 1 81 ? -11.650 5.646 7.192 1.00 92.25 81 ASN A O 1
ATOM 675 N N . THR A 1 82 ? -12.960 5.015 5.486 1.00 92.25 82 THR A N 1
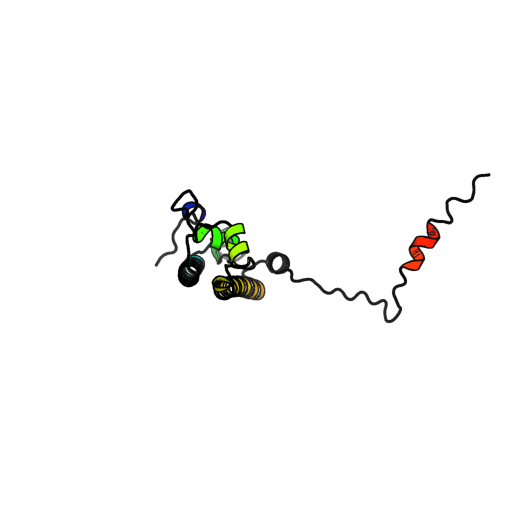ATOM 676 C CA . THR A 1 82 ? -13.443 3.791 6.147 1.00 92.25 82 THR A CA 1
ATOM 677 C C . THR A 1 82 ? -12.285 2.874 6.537 1.00 92.25 82 THR A C 1
ATOM 679 O O . THR A 1 82 ? -12.204 2.476 7.699 1.00 92.25 82 THR A O 1
ATOM 682 N N . PHE A 1 83 ? -11.337 2.619 5.629 1.00 94.69 83 PHE A N 1
ATOM 683 C CA . PHE A 1 83 ? -10.140 1.846 5.976 1.00 94.69 83 PHE A CA 1
ATOM 684 C C . PHE A 1 83 ? -9.312 2.539 7.071 1.00 94.69 83 PHE A C 1
ATOM 686 O O . PHE A 1 83 ? -8.928 1.903 8.047 1.00 94.69 83 PHE A O 1
ATOM 693 N N . SER A 1 84 ? -9.117 3.861 6.988 1.00 94.56 84 SER A N 1
ATOM 694 C CA . SER A 1 84 ? -8.389 4.611 8.022 1.00 94.56 84 SER A CA 1
ATOM 695 C C . SER A 1 84 ? -9.059 4.552 9.398 1.00 94.56 84 SER A C 1
ATOM 697 O O . SER A 1 84 ? -8.372 4.591 10.418 1.00 94.56 84 SER A O 1
ATOM 699 N N . ARG A 1 85 ? -10.393 4.467 9.455 1.00 94.00 85 ARG A N 1
ATOM 700 C CA . ARG A 1 85 ? -11.143 4.298 10.708 1.00 94.00 85 ARG A CA 1
ATOM 701 C C . ARG A 1 85 ? -10.917 2.907 11.288 1.00 94.00 85 ARG A C 1
ATOM 703 O O . ARG A 1 85 ? -10.597 2.810 12.471 1.00 94.00 85 ARG A O 1
ATOM 710 N N . TYR A 1 86 ? -10.968 1.870 10.448 1.00 94.94 86 TYR A N 1
ATOM 711 C CA . TYR A 1 86 ? -10.625 0.497 10.833 1.00 94.94 86 TYR A CA 1
ATOM 712 C C . TYR A 1 86 ? -9.207 0.350 11.389 1.00 94.94 86 TYR A C 1
ATOM 714 O O . TYR A 1 86 ? -8.952 -0.612 12.097 1.00 94.94 86 TYR A O 1
ATOM 722 N N . GLU A 1 87 ? -8.290 1.275 11.104 1.00 95.00 87 GLU A N 1
ATOM 723 C CA . GLU A 1 87 ? -6.908 1.213 11.595 1.00 95.00 87 GLU A CA 1
ATOM 724 C C . GLU A 1 87 ? -6.685 1.845 12.970 1.00 95.00 87 GLU A C 1
ATOM 726 O O . GLU A 1 87 ? -5.697 1.523 13.628 1.00 95.00 87 GLU A O 1
ATOM 731 N N . LYS A 1 88 ? -7.526 2.801 13.383 1.00 93.75 88 LYS A N 1
ATOM 732 C CA . LYS A 1 88 ? -7.177 3.684 14.514 1.00 93.75 88 LYS A CA 1
ATOM 733 C C . LYS A 1 88 ? -8.341 4.177 15.365 1.00 93.75 88 LYS A C 1
ATOM 735 O O . LYS A 1 88 ? -8.106 4.719 16.444 1.00 93.75 88 LYS A O 1
ATOM 740 N N . GLU A 1 89 ? -9.577 4.086 14.881 1.00 94.56 89 GLU A N 1
ATOM 741 C CA . GLU A 1 89 ? -10.732 4.610 15.609 1.00 94.56 89 GLU A CA 1
ATOM 742 C C . GLU A 1 89 ? -11.143 3.645 16.724 1.00 94.56 89 GLU A C 1
ATOM 744 O O . GLU A 1 89 ? -11.166 2.429 16.537 1.00 94.56 89 GLU A O 1
ATOM 749 N N . LYS A 1 90 ? -11.475 4.204 17.894 1.00 92.88 90 LYS A N 1
ATOM 750 C CA . LYS A 1 90 ? -12.004 3.429 19.020 1.00 92.88 90 LYS A CA 1
ATOM 751 C C . LYS A 1 90 ? -13.340 2.792 18.633 1.00 92.88 90 LYS A C 1
ATOM 753 O O . LYS A 1 90 ? -14.187 3.471 18.051 1.00 92.88 90 LYS A O 1
ATOM 758 N N . GLY A 1 91 ? -13.541 1.529 18.988 1.00 92.25 91 GLY A N 1
ATOM 759 C CA . GLY A 1 91 ? -14.699 0.727 18.577 1.00 92.25 91 GLY A CA 1
ATOM 760 C C . GLY A 1 91 ? -14.474 -0.117 17.315 1.00 92.25 91 GLY A C 1
ATOM 761 O O . GLY A 1 91 ? -15.411 -0.774 16.868 1.00 92.25 91 GLY A O 1
ATOM 762 N N . TYR A 1 92 ? -13.264 -0.103 16.743 1.00 93.12 92 TYR A N 1
ATOM 763 C CA . TYR A 1 92 ? -12.852 -0.958 15.619 1.00 93.12 92 TYR A CA 1
ATOM 764 C C . TYR A 1 92 ? -11.573 -1.752 15.924 1.00 93.12 92 TYR A C 1
ATOM 766 O O . TYR A 1 92 ? -10.859 -2.152 15.008 1.00 93.12 92 TYR A O 1
ATOM 774 N N . GLU A 1 93 ? -11.267 -1.987 17.198 1.00 95.81 93 GLU A N 1
ATOM 775 C CA . GLU A 1 93 ? -10.054 -2.673 17.660 1.00 95.81 93 GLU A CA 1
ATOM 776 C C . GLU A 1 93 ? -9.868 -4.052 17.005 1.00 95.81 93 GLU A C 1
ATOM 778 O O . GLU A 1 93 ? -8.753 -4.429 16.642 1.00 95.81 93 GLU A O 1
ATOM 783 N N . ASP A 1 94 ? -10.969 -4.764 16.756 1.00 96.12 94 ASP A N 1
ATOM 784 C CA . ASP A 1 94 ? -10.962 -6.077 16.101 1.00 96.12 94 ASP A CA 1
ATOM 785 C C . ASP A 1 94 ? -10.449 -6.019 14.647 1.00 96.12 94 ASP A C 1
ATOM 787 O O . ASP A 1 94 ? -9.997 -7.025 14.097 1.00 96.12 94 ASP A O 1
ATOM 791 N N . PHE A 1 95 ? -10.462 -4.838 14.016 1.00 96.56 95 PHE A N 1
ATOM 792 C CA . PHE A 1 95 ? -9.931 -4.628 12.669 1.00 96.56 95 PHE A CA 1
ATOM 793 C C . PHE A 1 95 ? -8.434 -4.304 12.646 1.00 96.56 95 PHE A C 1
ATOM 795 O O . PHE A 1 95 ? -7.809 -4.406 11.586 1.00 96.56 95 PHE A O 1
ATOM 802 N N . TRP A 1 96 ? -7.820 -3.927 13.771 1.00 96.69 96 TRP A N 1
ATOM 803 C CA . TRP A 1 96 ? -6.424 -3.467 13.789 1.00 96.69 96 TRP A CA 1
ATOM 804 C C . TRP A 1 96 ? -5.455 -4.552 13.321 1.00 96.69 96 TRP A C 1
ATOM 806 O O . TRP A 1 96 ? -4.519 -4.274 12.568 1.00 96.69 96 TRP A O 1
ATOM 816 N N . GLY A 1 97 ? -5.706 -5.804 13.712 1.00 97.38 97 GLY A N 1
ATOM 817 C CA . GLY A 1 97 ? -4.896 -6.945 13.286 1.00 97.38 97 GLY A CA 1
ATOM 818 C C . GLY A 1 97 ? -4.949 -7.164 11.772 1.00 97.38 97 GLY A C 1
ATOM 819 O O . GLY A 1 97 ? -3.904 -7.258 11.122 1.00 97.38 97 GLY A O 1
ATOM 820 N N . VAL A 1 98 ? -6.156 -7.196 11.193 1.00 97.44 98 VAL A N 1
ATOM 821 C CA . VAL A 1 98 ? -6.337 -7.422 9.750 1.00 97.44 98 VAL A CA 1
ATOM 822 C C . VAL A 1 98 ? -5.823 -6.245 8.923 1.00 97.44 98 VAL A C 1
ATOM 824 O O . VAL A 1 98 ? -5.082 -6.459 7.966 1.00 97.44 98 VAL A O 1
ATOM 827 N N . THR A 1 99 ? -6.123 -5.004 9.308 1.00 97.44 99 THR A N 1
ATOM 828 C CA . THR A 1 99 ? -5.677 -3.815 8.563 1.00 97.44 99 THR A CA 1
ATOM 829 C C . THR A 1 99 ? -4.156 -3.665 8.585 1.00 97.44 99 THR A C 1
ATOM 831 O O . THR A 1 99 ? -3.551 -3.446 7.533 1.00 97.44 99 THR A O 1
ATOM 834 N N . THR A 1 100 ? -3.517 -3.905 9.737 1.00 98.00 100 THR A N 1
ATOM 835 C CA . THR A 1 100 ? -2.049 -3.940 9.855 1.00 98.00 100 THR A CA 1
ATOM 836 C C . THR A 1 100 ? -1.448 -5.002 8.941 1.00 98.00 100 THR A C 1
ATOM 838 O O . THR A 1 100 ? -0.477 -4.733 8.231 1.00 98.00 100 THR A O 1
ATOM 841 N N . ARG A 1 101 ? -2.030 -6.207 8.923 1.00 98.06 101 ARG A N 1
ATOM 842 C CA . ARG A 1 101 ? -1.557 -7.306 8.074 1.00 98.06 101 ARG A CA 1
ATOM 843 C C . ARG A 1 101 ? -1.663 -6.959 6.590 1.00 98.06 101 ARG A C 1
ATOM 845 O O . ARG A 1 101 ? -0.681 -7.121 5.870 1.00 98.06 101 ARG A O 1
ATOM 852 N N . VAL A 1 102 ? -2.812 -6.444 6.149 1.00 97.94 102 VAL A N 1
ATOM 853 C CA . VAL A 1 102 ? -3.033 -6.010 4.758 1.00 97.94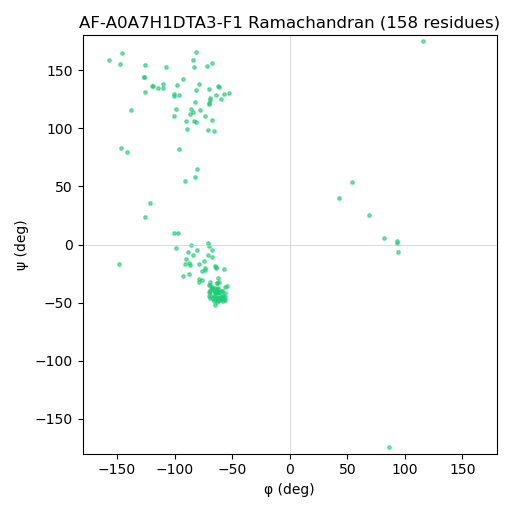 102 VAL A CA 1
ATOM 854 C C . VAL A 1 102 ? -2.012 -4.949 4.356 1.00 97.94 102 VAL A C 1
ATOM 856 O O . VAL A 1 102 ? -1.344 -5.090 3.331 1.00 97.94 102 VAL A O 1
ATOM 859 N N . ARG A 1 103 ? -1.819 -3.926 5.196 1.00 97.25 103 ARG A N 1
ATOM 860 C CA . ARG A 1 103 ? -0.832 -2.872 4.950 1.00 97.25 103 ARG A CA 1
ATOM 861 C C . ARG A 1 103 ? 0.580 -3.433 4.821 1.00 97.25 103 ARG A C 1
ATOM 863 O O . ARG A 1 103 ? 1.269 -3.102 3.862 1.00 97.25 103 ARG A O 1
ATOM 870 N N . LYS A 1 104 ? 0.999 -4.313 5.7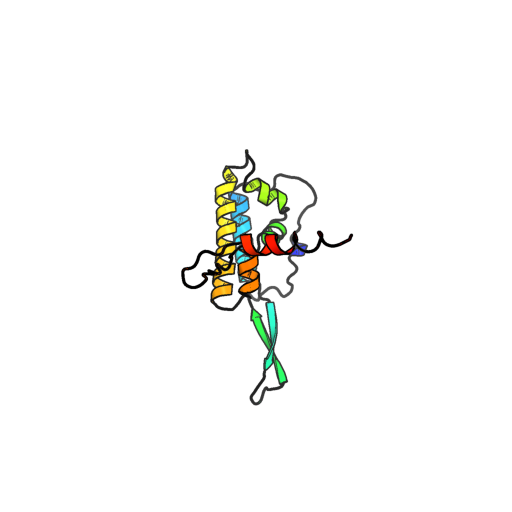33 1.00 97.75 104 LYS A N 1
ATOM 871 C CA . LYS A 1 104 ? 2.352 -4.888 5.707 1.00 97.75 104 LYS A CA 1
ATOM 872 C C . LYS A 1 104 ? 2.613 -5.753 4.482 1.00 97.75 104 LYS A C 1
ATOM 874 O O . LYS A 1 104 ? 3.706 -5.678 3.934 1.00 97.75 104 LYS A O 1
ATOM 879 N N . ILE A 1 105 ? 1.624 -6.512 4.016 1.00 97.88 105 ILE A N 1
ATOM 880 C CA . ILE A 1 105 ? 1.739 -7.292 2.774 1.00 97.88 105 ILE A CA 1
ATOM 881 C C . ILE A 1 105 ? 1.942 -6.361 1.572 1.00 97.88 105 ILE A C 1
ATOM 883 O O . ILE A 1 105 ? 2.848 -6.575 0.767 1.00 97.88 105 ILE A O 1
ATOM 887 N N . ILE A 1 106 ? 1.145 -5.293 1.482 1.00 96.94 106 ILE A N 1
ATOM 888 C CA . ILE A 1 106 ? 1.251 -4.300 0.406 1.00 96.94 106 ILE A CA 1
ATOM 889 C C . ILE A 1 106 ? 2.618 -3.601 0.43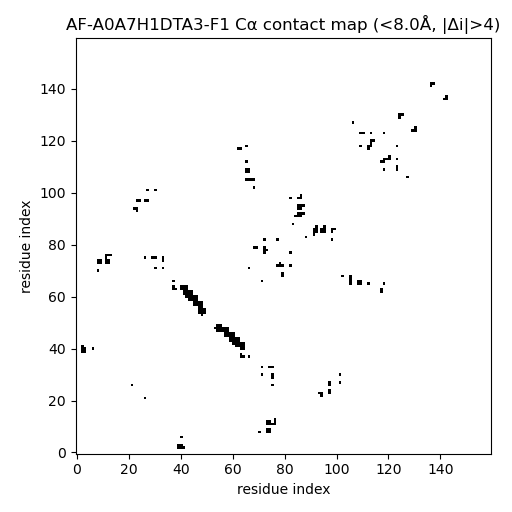7 1.00 96.94 106 ILE A C 1
ATOM 891 O O . ILE A 1 106 ? 3.271 -3.491 -0.599 1.00 96.94 106 ILE A O 1
ATOM 895 N N . GLU A 1 107 ? 3.068 -3.159 1.613 1.00 96.44 107 GLU A N 1
ATOM 896 C CA . GLU A 1 107 ? 4.376 -2.516 1.793 1.00 96.44 107 GLU A CA 1
ATOM 897 C C . GLU A 1 107 ? 5.537 -3.466 1.447 1.00 96.44 107 GLU A C 1
ATOM 899 O O . GLU A 1 107 ? 6.483 -3.042 0.784 1.00 96.44 107 GLU A O 1
ATOM 904 N N . SER A 1 108 ? 5.457 -4.748 1.834 1.00 96.69 108 SER A N 1
ATOM 905 C CA . SER A 1 108 ? 6.484 -5.757 1.514 1.00 96.69 108 SER A CA 1
ATOM 906 C C . SER A 1 108 ? 6.602 -5.968 0.010 1.00 96.69 108 SER A C 1
ATOM 908 O O . SER A 1 108 ? 7.695 -5.873 -0.539 1.00 96.69 108 SER A O 1
ATOM 910 N N . GLN A 1 109 ? 5.475 -6.151 -0.686 1.00 95.69 109 GLN A N 1
ATOM 911 C CA . GLN A 1 109 ? 5.478 -6.337 -2.138 1.00 95.69 109 GLN A CA 1
ATOM 912 C C . GLN A 1 109 ? 6.045 -5.123 -2.879 1.00 95.69 109 GLN A C 1
ATOM 914 O O . GLN A 1 109 ? 6.801 -5.275 -3.841 1.00 95.69 109 GLN A O 1
ATOM 919 N N . GLN A 1 110 ? 5.697 -3.913 -2.434 1.00 95.12 110 GLN A N 1
ATOM 920 C CA . GLN A 1 110 ? 6.248 -2.683 -2.995 1.00 95.12 110 GLN A CA 1
ATOM 921 C C . GLN A 1 110 ? 7.765 -2.619 -2.804 1.00 95.12 110 GLN A C 1
ATOM 923 O O . GLN A 1 110 ? 8.487 -2.283 -3.746 1.00 95.12 110 GLN A O 1
ATOM 928 N N . LEU A 1 111 ? 8.242 -2.939 -1.598 1.00 94.56 111 LEU A N 1
ATOM 929 C CA . LEU A 1 111 ? 9.658 -2.911 -1.261 1.00 94.56 111 LEU A CA 1
ATOM 930 C C . LEU A 1 111 ? 10.441 -3.953 -2.064 1.00 94.56 111 LEU A C 1
ATOM 932 O O . LEU A 1 111 ? 11.397 -3.591 -2.741 1.00 94.56 111 LEU A O 1
ATOM 936 N N . GLU A 1 112 ? 10.005 -5.211 -2.052 1.00 94.75 112 GLU A N 1
ATOM 937 C CA . GLU A 1 112 ? 10.634 -6.307 -2.797 1.00 94.75 112 GLU A CA 1
ATOM 938 C C . GLU A 1 112 ? 10.698 -5.993 -4.293 1.00 94.75 112 GLU A C 1
ATOM 940 O O . GLU A 1 112 ? 11.765 -6.085 -4.903 1.00 94.75 112 GLU A O 1
ATOM 945 N N . GLY A 1 113 ? 9.585 -5.529 -4.871 1.00 93.19 113 GLY A N 1
ATOM 946 C CA . GLY A 1 113 ? 9.523 -5.138 -6.277 1.00 93.19 113 GLY A CA 1
ATOM 947 C C . GLY A 1 113 ? 10.435 -3.957 -6.623 1.00 93.19 113 GLY A C 1
ATOM 948 O O . GLY A 1 113 ? 11.000 -3.918 -7.717 1.00 93.19 113 GLY A O 1
ATOM 949 N N . ALA A 1 114 ? 10.633 -3.010 -5.701 1.00 93.25 114 ALA A N 1
ATOM 950 C CA . ALA A 1 114 ? 11.614 -1.938 -5.863 1.00 93.25 114 ALA A CA 1
ATOM 951 C C . ALA A 1 114 ? 13.057 -2.457 -5.766 1.00 93.25 114 ALA A C 1
ATOM 953 O O . ALA A 1 114 ? 13.905 -2.045 -6.558 1.00 93.25 114 ALA A O 1
ATOM 954 N N . THR A 1 115 ? 13.336 -3.376 -4.838 1.00 92.44 115 THR A N 1
ATOM 955 C CA . THR A 1 115 ? 14.667 -3.968 -4.643 1.00 92.44 115 THR A CA 1
ATOM 956 C C . THR A 1 115 ? 15.131 -4.758 -5.864 1.00 92.44 115 THR A C 1
ATOM 958 O O . THR A 1 115 ? 16.301 -4.670 -6.230 1.00 92.44 115 THR A O 1
ATOM 961 N N . VAL A 1 116 ? 14.232 -5.486 -6.533 1.00 92.69 116 VAL A N 1
ATOM 962 C CA . VAL A 1 116 ? 14.567 -6.259 -7.746 1.00 92.69 116 VAL A CA 1
ATOM 963 C C . VAL A 1 116 ? 14.501 -5.437 -9.042 1.00 92.69 116 VAL A C 1
ATOM 965 O O . VAL A 1 116 ? 14.772 -5.961 -10.118 1.00 92.69 116 VAL A O 1
ATOM 968 N N . GLY A 1 117 ? 14.152 -4.148 -8.961 1.00 90.00 117 GLY A N 1
ATOM 969 C CA . GLY A 1 117 ? 14.104 -3.236 -10.109 1.00 90.00 117 GLY A CA 1
ATOM 970 C C . GLY A 1 117 ? 12.831 -3.313 -10.959 1.00 90.00 117 GLY A C 1
ATOM 971 O O . GLY A 1 117 ? 12.743 -2.623 -11.975 1.00 90.00 117 GLY A O 1
ATOM 972 N N . THR A 1 118 ? 11.828 -4.094 -10.548 1.00 89.81 118 THR A N 1
ATOM 973 C CA . THR A 1 118 ? 10.511 -4.135 -11.207 1.00 89.81 118 THR A CA 1
ATOM 974 C C . THR A 1 118 ? 9.767 -2.811 -11.023 1.00 89.81 118 THR A C 1
ATOM 976 O O . THR A 1 118 ? 9.117 -2.323 -11.949 1.00 89.81 118 THR A O 1
ATOM 979 N N . TYR A 1 119 ? 9.876 -2.201 -9.838 1.00 90.88 119 TYR A N 1
ATOM 980 C CA . TYR A 1 119 ? 9.249 -0.919 -9.511 1.00 90.88 119 TYR A CA 1
ATOM 981 C C . TYR A 1 119 ? 10.278 0.203 -9.423 1.00 90.88 119 TYR A C 1
ATOM 983 O O . TYR A 1 119 ? 11.441 0.003 -9.081 1.00 90.88 119 TYR A O 1
ATOM 991 N N . ASN A 1 120 ? 9.837 1.430 -9.697 1.00 91.25 120 ASN A N 1
ATOM 992 C CA . ASN A 1 120 ? 10.689 2.599 -9.536 1.00 91.25 120 ASN A CA 1
ATOM 993 C C . ASN A 1 120 ? 10.989 2.835 -8.045 1.00 91.25 120 ASN A C 1
ATOM 995 O O . ASN A 1 120 ? 10.122 3.301 -7.301 1.00 91.25 120 ASN A O 1
ATOM 999 N N . ALA A 1 121 ? 12.226 2.554 -7.631 1.00 91.94 121 ALA A N 1
ATOM 1000 C CA . ALA A 1 121 ? 12.653 2.639 -6.236 1.00 91.94 121 ALA A CA 1
ATOM 1001 C C . ALA A 1 121 ? 12.426 4.024 -5.608 1.00 91.94 121 ALA A C 1
ATOM 1003 O O . ALA A 1 121 ? 12.000 4.103 -4.461 1.00 91.94 121 ALA A O 1
ATOM 1004 N N . ASN A 1 122 ? 12.606 5.115 -6.361 1.00 92.31 122 ASN A N 1
ATOM 1005 C CA . ASN A 1 122 ? 12.401 6.474 -5.845 1.00 92.31 122 ASN A CA 1
ATOM 1006 C C . ASN A 1 122 ? 10.927 6.766 -5.529 1.00 92.31 122 ASN A C 1
ATOM 1008 O O . ASN A 1 122 ? 10.627 7.471 -4.567 1.00 92.31 122 ASN A O 1
ATOM 1012 N N . ILE A 1 123 ? 9.998 6.245 -6.338 1.00 92.12 123 ILE A N 1
ATOM 1013 C CA . ILE A 1 123 ? 8.556 6.404 -6.090 1.00 92.12 123 ILE A CA 1
ATOM 1014 C C . ILE A 1 123 ? 8.152 5.600 -4.853 1.00 92.12 123 ILE A C 1
ATOM 1016 O O . ILE A 1 123 ? 7.462 6.130 -3.982 1.00 92.12 123 ILE A O 1
ATOM 1020 N N . ILE A 1 124 ? 8.613 4.350 -4.756 1.00 92.62 124 ILE A N 1
ATOM 1021 C CA . ILE A 1 124 ? 8.307 3.480 -3.615 1.00 92.62 124 ILE A CA 1
ATOM 1022 C C . ILE A 1 124 ? 8.917 4.027 -2.321 1.00 92.62 124 ILE A C 1
ATOM 1024 O O . ILE A 1 124 ? 8.208 4.121 -1.323 1.00 92.62 124 ILE A O 1
ATOM 1028 N N . ALA A 1 125 ? 10.173 4.483 -2.340 1.00 91.12 125 ALA A N 1
ATOM 1029 C CA . ALA A 1 125 ? 10.824 5.090 -1.180 1.00 9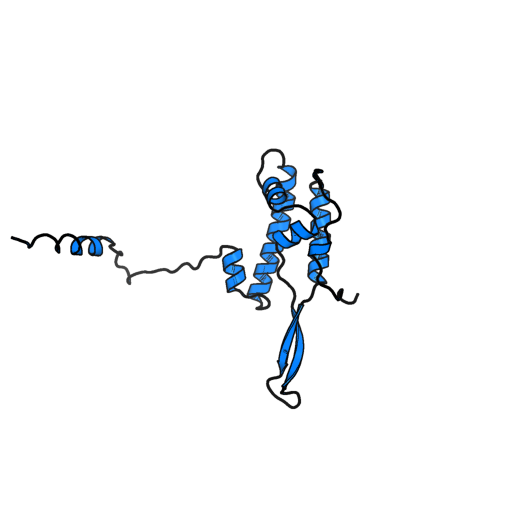1.12 125 ALA A CA 1
ATOM 1030 C C . ALA A 1 125 ? 10.029 6.286 -0.639 1.00 91.12 125 ALA A C 1
ATOM 1032 O O . ALA A 1 125 ? 9.758 6.359 0.558 1.00 91.12 125 ALA A O 1
ATOM 1033 N N . ARG A 1 126 ? 9.559 7.173 -1.527 1.00 90.81 126 ARG A N 1
ATOM 1034 C CA . ARG A 1 126 ? 8.702 8.307 -1.143 1.00 90.81 126 ARG A CA 1
ATOM 1035 C C . ARG A 1 126 ? 7.350 7.858 -0.588 1.00 90.81 126 ARG A C 1
ATOM 1037 O O . ARG A 1 126 ? 6.898 8.437 0.394 1.00 90.81 126 ARG A O 1
ATOM 1044 N N . LYS A 1 127 ? 6.711 6.839 -1.181 1.00 89.38 127 LYS A N 1
ATOM 1045 C CA . LYS A 1 127 ? 5.410 6.319 -0.713 1.00 89.38 127 LYS A CA 1
ATOM 1046 C C . LYS A 1 127 ? 5.512 5.646 0.660 1.00 89.38 127 LYS A C 1
ATOM 1048 O O . LYS A 1 127 ? 4.622 5.831 1.481 1.00 89.38 127 LYS A O 1
ATOM 1053 N N . LEU A 1 128 ? 6.596 4.915 0.918 1.00 89.12 128 LEU A N 1
ATOM 1054 C CA . LEU A 1 128 ? 6.863 4.253 2.200 1.00 89.12 128 LEU A CA 1
ATOM 1055 C C . LEU A 1 128 ? 7.439 5.199 3.268 1.00 89.12 128 LEU A C 1
ATOM 1057 O O . LEU A 1 128 ? 7.638 4.783 4.407 1.00 89.12 128 LEU A O 1
ATOM 1061 N N . GLY A 1 129 ? 7.732 6.456 2.919 1.00 88.00 129 GLY A N 1
ATOM 1062 C CA . GLY A 1 129 ? 8.359 7.409 3.835 1.00 88.00 129 GLY A CA 1
ATOM 1063 C C . GLY A 1 129 ? 9.810 7.062 4.185 1.00 88.00 129 GLY A C 1
ATOM 1064 O O . GLY A 1 129 ? 10.292 7.451 5.248 1.00 88.00 129 GLY A O 1
ATOM 1065 N N . LEU A 1 130 ? 10.515 6.331 3.314 1.00 81.62 130 LEU A N 1
ATOM 1066 C CA . LEU A 1 130 ? 11.950 6.096 3.454 1.00 81.62 130 LEU A CA 1
ATOM 1067 C C . LEU A 1 130 ? 12.686 7.412 3.187 1.00 81.62 130 LEU A C 1
ATOM 1069 O O . LEU A 1 130 ? 12.544 8.012 2.122 1.00 81.62 130 LEU A O 1
ATOM 1073 N N . ALA A 1 131 ? 13.454 7.865 4.173 1.00 78.00 131 ALA A N 1
ATOM 1074 C CA . ALA A 1 131 ? 14.203 9.109 4.103 1.00 78.00 131 ALA A CA 1
ATOM 1075 C C . ALA A 1 131 ? 15.705 8.832 4.027 1.00 78.00 131 ALA A C 1
ATOM 1077 O O . ALA A 1 131 ? 16.239 8.041 4.811 1.00 78.00 131 ALA A O 1
ATOM 1078 N N . ASP A 1 132 ? 16.385 9.539 3.126 1.00 75.06 132 ASP A N 1
ATOM 1079 C CA . ASP A 1 132 ? 17.841 9.546 3.071 1.00 75.06 132 ASP A CA 1
ATOM 1080 C C . ASP A 1 132 ? 18.397 10.279 4.294 1.00 75.06 132 ASP A C 1
ATOM 1082 O O . ASP A 1 132 ? 18.043 11.426 4.584 1.00 75.06 132 ASP A O 1
ATOM 1086 N N . LYS A 1 133 ? 19.288 9.612 5.028 1.00 76.44 133 LYS A N 1
ATOM 1087 C CA . LYS A 1 133 ? 20.063 10.248 6.093 1.00 76.44 133 LYS A CA 1
ATOM 1088 C C . LYS A 1 133 ? 21.343 10.802 5.489 1.00 76.44 133 LYS A C 1
ATOM 1090 O O . LYS A 1 133 ? 22.307 10.067 5.294 1.00 76.44 133 LYS A O 1
ATOM 1095 N N . THR A 1 134 ? 21.348 12.099 5.209 1.00 72.56 134 THR A N 1
ATOM 1096 C CA . THR A 1 134 ? 22.571 12.804 4.823 1.00 72.56 134 THR A CA 1
ATOM 1097 C C . THR A 1 134 ? 23.283 13.273 6.079 1.00 72.56 134 THR A C 1
ATOM 1099 O O . THR A 1 134 ? 22.788 14.151 6.786 1.00 72.56 134 THR A O 1
ATOM 1102 N N . ASP A 1 135 ? 24.446 12.695 6.356 1.00 70.88 135 ASP A N 1
ATOM 1103 C CA . ASP A 1 135 ? 25.327 13.204 7.395 1.00 70.88 135 ASP A CA 1
ATOM 1104 C C . ASP A 1 135 ? 26.175 14.347 6.820 1.00 70.88 135 ASP A C 1
ATOM 1106 O O . ASP A 1 135 ? 27.069 14.132 6.000 1.00 70.88 135 ASP A O 1
ATOM 1110 N N . VAL A 1 136 ? 25.855 15.584 7.201 1.00 68.25 136 VAL A N 1
ATOM 1111 C CA . VAL A 1 136 ? 26.664 16.758 6.859 1.00 68.25 136 VAL A CA 1
ATOM 1112 C C . VAL A 1 136 ? 27.578 17.029 8.048 1.00 68.25 136 VAL A C 1
ATOM 1114 O O . VAL A 1 136 ? 27.270 17.861 8.897 1.00 68.25 136 VAL A O 1
ATOM 1117 N N . THR A 1 137 ? 28.702 16.313 8.134 1.00 69.94 137 THR A N 1
ATOM 1118 C CA . THR A 1 137 ? 29.770 16.660 9.080 1.00 69.94 137 THR A CA 1
ATOM 1119 C C . THR A 1 137 ? 30.849 17.492 8.394 1.00 69.94 137 THR A C 1
ATOM 1121 O O . THR A 1 137 ? 31.418 17.112 7.369 1.00 69.94 137 THR A O 1
ATOM 1124 N N . SER A 1 138 ? 31.200 18.626 8.996 1.00 59.53 138 SER A N 1
ATOM 1125 C CA . SER A 1 138 ? 32.391 19.395 8.624 1.00 59.53 138 SER A CA 1
ATOM 1126 C C . SER A 1 138 ? 33.631 18.766 9.259 1.00 59.53 138 SER A C 1
ATOM 1128 O O . SER A 1 138 ? 34.216 19.360 10.154 1.00 59.53 138 SER A O 1
ATOM 1130 N N . LYS A 1 139 ? 34.009 17.535 8.877 1.00 55.81 139 LYS A N 1
ATOM 1131 C CA . LYS A 1 139 ? 35.251 16.869 9.342 1.00 55.81 139 LYS A CA 1
ATOM 1132 C C . LYS A 1 139 ? 35.544 17.025 10.859 1.00 55.81 139 LYS A C 1
ATOM 1134 O O . LYS A 1 139 ? 36.692 17.222 11.242 1.00 55.81 139 LYS A O 1
ATOM 1139 N N . GLY A 1 140 ? 34.522 16.947 11.717 1.00 59.25 140 GLY A N 1
ATOM 1140 C CA . GLY A 1 140 ? 34.673 17.047 13.178 1.00 59.25 140 GLY A CA 1
ATOM 1141 C C . GLY A 1 140 ? 34.510 18.440 13.807 1.00 59.25 140 GLY A C 1
ATOM 1142 O O . GLY A 1 140 ? 34.606 18.542 15.026 1.00 59.25 140 GLY A O 1
ATOM 1143 N N . GLU A 1 141 ? 34.209 19.495 13.045 1.00 62.53 141 GLU A N 1
ATOM 1144 C CA . GLU A 1 141 ? 33.852 20.808 13.603 1.00 62.53 141 GLU A CA 1
ATOM 1145 C C . GLU A 1 141 ? 32.330 21.017 13.659 1.00 62.53 141 GLU A C 1
ATOM 1147 O O . GLU A 1 141 ? 31.594 20.687 12.725 1.00 62.53 141 GLU A O 1
ATOM 1152 N N . ALA A 1 142 ? 31.849 21.575 14.775 1.00 57.12 142 ALA A N 1
ATOM 1153 C CA . ALA A 1 142 ? 30.435 21.864 14.991 1.00 57.12 142 ALA A CA 1
ATOM 1154 C C . ALA A 1 142 ? 29.925 22.922 13.996 1.00 57.12 142 ALA A C 1
ATOM 1156 O O . ALA A 1 142 ? 30.485 24.014 13.885 1.00 57.12 142 ALA A O 1
ATOM 1157 N N . ILE A 1 143 ? 28.821 22.625 13.306 1.00 62.41 143 ILE A N 1
ATOM 1158 C CA . ILE A 1 143 ? 28.162 23.574 12.402 1.00 62.41 143 ILE A CA 1
ATOM 1159 C C . ILE A 1 143 ? 27.496 24.672 13.244 1.00 62.41 143 ILE A C 1
ATOM 1161 O O . ILE A 1 143 ? 26.404 24.499 13.783 1.00 62.41 143 ILE A O 1
ATOM 1165 N N . SER A 1 144 ? 28.163 25.822 13.370 1.00 58.59 144 SER A N 1
ATOM 1166 C CA . SER A 1 144 ? 27.597 27.018 13.997 1.00 58.59 144 SER A CA 1
ATOM 1167 C C . SER A 1 144 ? 26.714 27.774 13.001 1.00 58.59 144 SER A C 1
ATOM 1169 O O . SER A 1 144 ? 27.201 28.485 12.122 1.00 58.59 144 SER A O 1
ATOM 1171 N N . PHE A 1 145 ? 25.394 27.678 13.172 1.00 58.94 145 PHE A N 1
ATOM 1172 C CA . PHE A 1 145 ? 24.409 28.486 12.434 1.00 58.94 145 PHE A CA 1
ATOM 1173 C C . PHE A 1 145 ? 24.447 29.989 12.798 1.00 58.94 145 PHE A C 1
ATOM 1175 O O . PHE A 1 145 ? 23.765 30.801 12.172 1.00 58.94 145 PHE A O 1
ATOM 1182 N N . GLY A 1 146 ? 25.259 30.397 13.783 1.00 53.88 146 GLY A N 1
ATOM 1183 C CA . GLY A 1 146 ? 25.306 31.772 14.293 1.00 53.88 146 GLY A CA 1
ATOM 1184 C C . GLY A 1 146 ? 26.005 32.791 13.384 1.00 53.88 146 GLY A C 1
ATOM 1185 O O . GLY A 1 146 ? 25.844 33.995 13.582 1.00 53.88 146 GLY A O 1
ATOM 1186 N N . ALA A 1 147 ? 26.765 32.353 12.374 1.00 51.16 147 ALA A N 1
ATOM 1187 C CA . ALA A 1 147 ? 27.550 33.265 11.535 1.00 51.16 147 ALA A CA 1
ATOM 1188 C C . ALA A 1 147 ? 26.712 34.039 10.497 1.00 51.16 147 ALA A C 1
ATOM 1190 O O . ALA A 1 147 ? 27.117 35.120 10.068 1.00 51.16 147 ALA A O 1
ATOM 1191 N N . PHE A 1 148 ? 25.536 33.532 10.112 1.00 48.94 148 PHE A N 1
ATOM 1192 C CA . PHE A 1 148 ? 24.719 34.156 9.064 1.00 48.94 148 PHE A CA 1
ATOM 1193 C C . PHE A 1 148 ? 23.921 35.373 9.568 1.00 48.94 148 PHE A C 1
ATOM 1195 O O . PHE A 1 148 ? 23.756 36.354 8.846 1.00 48.94 148 PHE A O 1
ATOM 1202 N N . LEU A 1 149 ? 23.499 35.376 10.839 1.00 48.81 149 LEU A N 1
ATOM 1203 C CA . LEU A 1 149 ? 22.676 36.455 11.405 1.00 48.81 149 LEU A CA 1
ATOM 1204 C C . LEU A 1 149 ? 23.456 37.755 11.670 1.00 48.81 149 LEU A C 1
ATOM 1206 O O . LEU A 1 149 ? 22.866 38.833 11.690 1.00 48.81 149 LEU A O 1
ATOM 1210 N N . LYS A 1 150 ? 24.787 37.696 11.809 1.00 45.84 150 LYS A N 1
ATOM 1211 C CA . LYS A 1 150 ? 25.602 38.875 12.159 1.00 45.84 150 LYS A CA 1
ATOM 1212 C C . LYS A 1 150 ? 25.872 39.822 10.979 1.00 45.84 150 LYS A C 1
ATOM 1214 O O . LYS A 1 150 ? 26.238 40.976 11.189 1.00 45.84 150 LYS A O 1
ATOM 1219 N N . LYS A 1 151 ? 25.680 39.360 9.736 1.00 45.38 151 LYS A N 1
ATOM 1220 C CA . LYS A 1 151 ? 25.920 40.176 8.531 1.00 45.38 151 LYS A CA 1
ATOM 1221 C C . LYS A 1 151 ? 24.707 41.018 8.115 1.00 45.38 151 LYS A C 1
ATOM 1223 O O . LYS A 1 151 ? 24.873 41.990 7.390 1.00 45.38 151 LYS A O 1
ATOM 1228 N N . SER A 1 152 ? 23.508 40.688 8.606 1.00 44.91 152 SER A N 1
ATOM 1229 C CA . SER A 1 152 ? 22.293 41.474 8.345 1.00 44.91 152 SER A CA 1
ATOM 1230 C C . SER A 1 152 ? 22.198 42.726 9.219 1.00 44.91 152 SER A C 1
ATOM 1232 O O . SER A 1 152 ? 21.614 43.715 8.790 1.00 44.91 152 SER A O 1
ATOM 1234 N N . SER A 1 153 ? 22.761 42.712 10.430 1.00 44.69 153 SER A N 1
ATOM 1235 C CA . SER A 1 153 ? 22.651 43.841 11.365 1.00 44.69 153 SER A CA 1
ATOM 1236 C C . SER A 1 153 ? 23.684 44.946 11.127 1.00 44.69 153 SER A C 1
ATOM 1238 O O . SER A 1 153 ? 23.595 45.994 11.748 1.00 44.69 153 SER A O 1
ATOM 1240 N N . THR A 1 154 ? 24.672 44.732 10.253 1.00 49.75 154 THR A N 1
ATOM 1241 C CA . THR A 1 154 ? 25.749 45.704 9.978 1.00 49.75 154 THR A CA 1
ATOM 1242 C C . THR A 1 154 ? 25.520 46.549 8.724 1.00 49.75 154 THR A C 1
ATOM 1244 O O . THR A 1 154 ? 26.314 47.445 8.454 1.00 49.75 154 THR A O 1
ATOM 1247 N N . ILE A 1 155 ? 24.444 46.306 7.967 1.00 53.19 155 ILE A N 1
ATOM 1248 C CA . ILE A 1 155 ? 24.150 47.053 6.730 1.00 53.19 155 ILE A CA 1
ATOM 1249 C C . ILE A 1 155 ? 23.261 48.286 6.988 1.00 53.19 155 ILE A C 1
ATOM 1251 O O . ILE A 1 155 ? 23.252 49.194 6.168 1.00 53.19 155 ILE A O 1
ATOM 1255 N N . ASN A 1 156 ? 22.583 48.383 8.139 1.00 51.41 156 ASN A N 1
ATOM 1256 C CA . ASN A 1 156 ? 21.576 49.428 8.377 1.00 51.41 156 ASN A CA 1
ATOM 1257 C C . ASN A 1 156 ? 22.027 50.631 9.225 1.00 51.41 156 ASN A C 1
ATOM 1259 O O . ASN A 1 156 ? 21.180 51.435 9.587 1.00 51.41 156 ASN A O 1
ATOM 1263 N N . ASP A 1 157 ? 23.322 50.779 9.525 1.00 49.97 157 ASP A N 1
ATOM 1264 C CA . ASP A 1 157 ? 23.812 51.796 10.479 1.00 49.97 157 ASP A CA 1
ATOM 1265 C C . ASP A 1 157 ? 24.834 52.778 9.873 1.00 49.97 157 ASP A C 1
ATOM 1267 O O . ASP A 1 157 ? 25.801 53.192 10.512 1.00 49.97 157 ASP A O 1
ATOM 1271 N N . LYS A 1 158 ? 24.647 53.138 8.595 1.00 50.38 158 LYS A N 1
ATOM 1272 C CA . LYS A 1 158 ? 25.326 54.284 7.965 1.00 50.38 158 LYS A CA 1
ATOM 1273 C C . LYS A 1 158 ? 24.385 55.031 7.018 1.00 50.38 158 LYS A C 1
ATOM 1275 O O 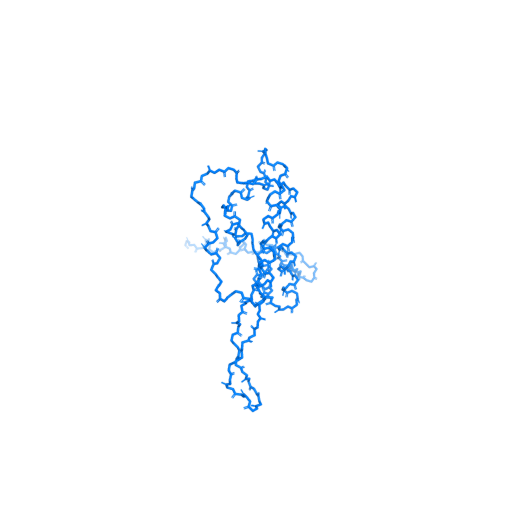. LYS A 1 158 ? 24.463 54.873 5.802 1.00 50.38 158 LYS A O 1
ATOM 1280 N N . SER A 1 159 ? 23.524 55.863 7.594 1.00 46.56 159 SER A N 1
ATOM 1281 C CA . SER A 1 159 ? 22.927 57.014 6.913 1.00 46.56 159 SER A CA 1
ATOM 1282 C C . SER A 1 159 ? 22.703 58.150 7.918 1.00 46.56 159 SER A C 1
ATOM 1284 O O . SER A 1 159 ? 21.609 58.296 8.458 1.00 46.56 159 SER A O 1
ATOM 1286 N N . GLU A 1 160 ? 23.762 58.921 8.157 1.00 40.16 160 GLU A N 1
ATOM 1287 C CA . GLU A 1 160 ? 23.719 60.355 8.479 1.00 40.16 160 GLU A CA 1
ATOM 1288 C C . GLU A 1 160 ? 24.643 61.076 7.493 1.00 40.16 160 GLU A C 1
ATOM 1290 O O . GLU A 1 160 ? 25.718 60.503 7.178 1.00 40.16 160 GLU A O 1
#

pLDDT: mean 80.05, std 17.5, range [31.89, 98.06]

Organism: NCBI:txid2754694

Nearest PDB structures (foldseek):
  3p9a-assembly1_G  TM=7.935E-01  e=1.970E-08  Lederbergvirus P22
  6zsd-assembly1_AL  TM=3.746E-01  e=5.740E+00  Homo sapiens
  6zsc-assembly1_AL  TM=3.758E-01  e=8.439E+00  Homo sapiens

InterPro domains:
  IPR032066 DNA-packaging protein gp3 [PF16677] (17-136)

Solvent-accessible surface area (backbone atoms only — not comparable to full-atom values): 10074 Å² total; per-residue (Å²): 133,84,59,76,96,66,90,59,61,87,65,48,61,84,81,86,84,91,67,93,84,62,56,51,66,53,48,45,57,49,49,51,55,50,50,54,52,47,72,56,39,65,45,70,47,79,42,67,38,86,63,70,98,56,46,79,41,76,44,74,44,79,38,72,64,72,63,49,70,70,60,45,24,41,53,70,57,46,53,68,64,61,54,54,38,35,58,73,42,89,92,29,69,78,23,33,65,47,47,52,50,55,50,50,52,34,52,48,54,36,49,53,34,23,73,75,62,77,36,64,45,72,60,47,33,59,74,74,67,60,73,88,84,80,85,87,70,60,89,88,51,83,88,68,79,69,69,68,66,62,64,66,72,70,72,79,83,82,86,130